Protein AF-A0A8T3NFG3-F1 (afdb_monomer_lite)

Structure (mmCIF, N/CA/C/O backbone):
data_AF-A0A8T3NFG3-F1
#
_entry.id   AF-A0A8T3NFG3-F1
#
loop_
_atom_site.group_PDB
_atom_site.id
_atom_site.type_symbol
_atom_site.label_atom_id
_atom_site.label_alt_id
_atom_site.label_comp_id
_atom_site.label_asym_id
_atom_site.label_entity_id
_atom_site.label_seq_id
_atom_site.pdbx_PDB_ins_code
_atom_site.Cartn_x
_atom_site.Cartn_y
_atom_site.Cartn_z
_atom_site.occupancy
_atom_site.B_iso_or_equiv
_atom_site.auth_seq_id
_atom_site.auth_comp_id
_atom_site.auth_asym_id
_atom_site.auth_atom_id
_atom_site.pdbx_PDB_model_num
ATOM 1 N N . MET A 1 1 ? -16.858 25.024 33.916 1.00 39.69 1 MET A N 1
ATOM 2 C CA . MET A 1 1 ? -17.290 23.916 33.036 1.00 39.69 1 MET A CA 1
ATOM 3 C C . MET A 1 1 ? -16.860 24.235 31.607 1.00 39.69 1 MET A C 1
ATOM 5 O O . MET A 1 1 ? -17.613 24.871 30.891 1.00 39.69 1 MET A O 1
ATOM 9 N N . ALA A 1 2 ? -15.629 23.900 31.213 1.00 44.00 2 ALA A N 1
ATOM 10 C CA . ALA A 1 2 ? -15.168 24.061 29.827 1.00 44.00 2 ALA A CA 1
ATOM 11 C C . ALA A 1 2 ? -13.999 23.102 29.562 1.00 44.00 2 ALA A C 1
ATOM 13 O O . ALA A 1 2 ? -12.847 23.504 29.441 1.00 44.00 2 ALA A O 1
ATOM 14 N N . GLN A 1 3 ? -14.309 21.808 29.537 1.00 49.03 3 GLN A N 1
ATOM 15 C CA . GLN A 1 3 ? -13.360 20.743 29.224 1.00 49.03 3 GLN A CA 1
ATOM 16 C C . GLN A 1 3 ? -14.030 19.765 28.258 1.00 49.03 3 GLN A C 1
ATOM 18 O O . GLN A 1 3 ? -14.327 18.640 28.625 1.00 49.03 3 GLN A O 1
ATOM 23 N N . VAL A 1 4 ? -14.374 20.231 27.051 1.00 49.91 4 VAL A N 1
ATOM 24 C CA . VAL A 1 4 ? -15.016 19.374 26.027 1.00 49.91 4 VAL A CA 1
ATOM 25 C C . VAL A 1 4 ? -14.463 19.614 24.608 1.00 49.91 4 VAL A C 1
ATOM 27 O O . VAL A 1 4 ? -14.823 18.915 23.677 1.00 49.91 4 VAL A O 1
ATOM 30 N N . ALA A 1 5 ? -13.527 20.549 24.405 1.00 45.12 5 ALA A N 1
ATOM 31 C CA . ALA A 1 5 ? -13.059 20.923 23.058 1.00 45.12 5 ALA A CA 1
ATOM 32 C C . ALA A 1 5 ? -11.574 20.609 22.777 1.00 45.12 5 ALA A C 1
ATOM 34 O O . ALA A 1 5 ? -10.971 21.233 21.903 1.00 45.12 5 ALA A O 1
ATOM 35 N N . ARG A 1 6 ? -10.946 19.697 23.537 1.00 43.69 6 ARG A N 1
ATOM 36 C CA . ARG A 1 6 ? -9.510 19.374 23.385 1.00 43.69 6 ARG A CA 1
ATOM 37 C C . ARG A 1 6 ? -9.183 18.005 22.774 1.00 43.69 6 ARG A C 1
ATOM 39 O O . ARG A 1 6 ? -8.030 17.836 22.399 1.00 43.69 6 ARG A O 1
ATOM 46 N N . ASP A 1 7 ? -10.1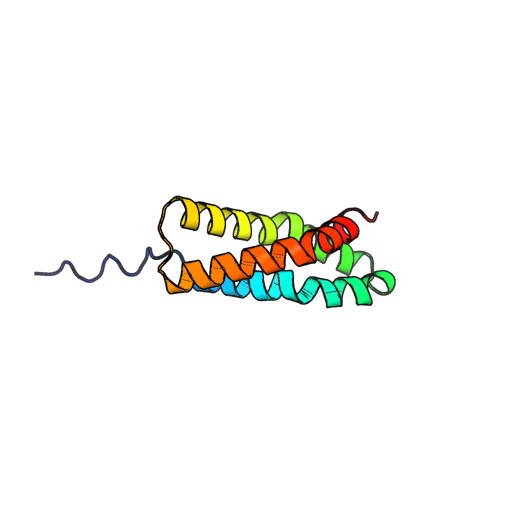51 17.111 22.561 1.00 46.84 7 ASP A N 1
ATOM 47 C CA . ASP A 1 7 ? -9.859 15.725 22.132 1.00 46.84 7 ASP A CA 1
ATOM 48 C C . ASP A 1 7 ? -10.175 15.367 20.669 1.00 46.84 7 ASP A C 1
ATOM 50 O O . ASP A 1 7 ? -9.882 14.261 20.237 1.00 46.84 7 ASP A O 1
ATOM 54 N N . LEU A 1 8 ? -10.668 16.298 19.847 1.00 46.06 8 LEU A N 1
ATOM 55 C CA . LEU A 1 8 ? -10.913 16.032 18.414 1.00 46.06 8 LEU A CA 1
ATOM 56 C C . LEU A 1 8 ? -9.681 16.242 17.509 1.00 46.06 8 LEU A C 1
ATOM 58 O O . LEU A 1 8 ? -9.779 16.096 16.299 1.00 46.06 8 LEU A O 1
ATOM 62 N N . ARG A 1 9 ? -8.512 16.608 18.058 1.00 48.03 9 ARG A N 1
ATOM 63 C CA . ARG A 1 9 ? -7.285 16.892 17.273 1.00 48.03 9 ARG A CA 1
ATOM 64 C C . ARG A 1 9 ? -6.262 15.751 17.249 1.00 48.03 9 ARG A C 1
ATOM 66 O O . ARG A 1 9 ? -5.139 15.966 16.804 1.00 48.03 9 ARG A O 1
ATOM 73 N N . ARG A 1 10 ? -6.590 14.574 17.787 1.00 49.75 10 ARG A N 1
ATOM 74 C CA . ARG A 1 10 ? -5.624 13.473 17.959 1.00 49.75 10 ARG A CA 1
ATOM 75 C C . ARG A 1 10 ? -6.180 12.089 17.641 1.00 49.75 10 ARG A C 1
ATOM 77 O O . ARG A 1 10 ? -5.598 11.104 18.083 1.00 49.75 10 ARG A O 1
ATOM 84 N N . GLN A 1 11 ? -7.264 11.986 16.878 1.00 54.66 11 GLN A N 1
ATOM 85 C CA . GLN A 1 11 ? -7.498 10.715 16.205 1.00 54.66 11 GLN A CA 1
ATOM 86 C C . GLN A 1 11 ? -6.522 10.640 15.028 1.00 54.66 11 GLN A C 1
ATOM 88 O O . GLN A 1 11 ? -6.524 11.557 14.203 1.00 54.66 11 GLN A O 1
ATOM 93 N N . PRO A 1 12 ? -5.630 9.633 14.979 1.00 60.34 12 PRO A N 1
ATOM 94 C CA . PRO A 1 12 ? -4.931 9.336 13.742 1.00 60.34 12 PRO A CA 1
ATOM 95 C C . PRO A 1 12 ? -5.980 9.159 12.647 1.00 60.34 12 PRO A C 1
ATOM 97 O O . PRO A 1 12 ? -7.004 8.516 12.884 1.00 60.34 12 PRO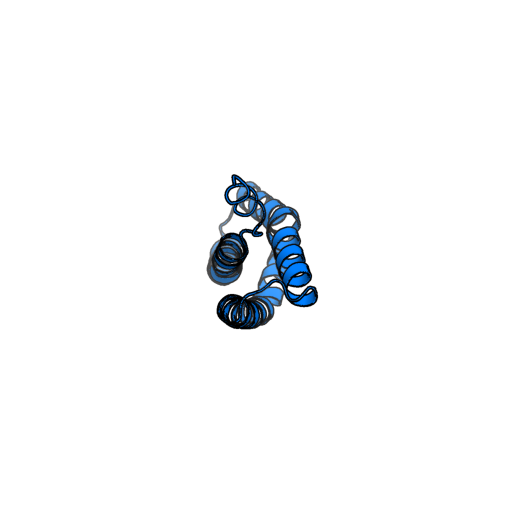 A O 1
ATOM 100 N N . ASP A 1 13 ? -5.757 9.765 11.484 1.00 85.38 13 ASP A N 1
ATOM 101 C CA . ASP A 1 13 ? -6.671 9.643 10.348 1.00 85.38 13 ASP A CA 1
ATOM 102 C C . ASP A 1 13 ? -6.476 8.263 9.697 1.00 85.38 13 ASP A C 1
ATOM 104 O O . ASP A 1 13 ? -5.914 8.116 8.614 1.00 85.38 13 ASP A O 1
ATOM 108 N N . VAL A 1 14 ? -6.825 7.220 10.455 1.00 91.19 14 VAL A N 1
ATOM 109 C CA . VAL A 1 14 ? -6.684 5.811 10.076 1.00 91.19 14 VAL A CA 1
ATOM 110 C C . VAL A 1 14 ? -7.420 5.562 8.765 1.00 91.19 14 VAL A C 1
ATOM 112 O O . VAL A 1 14 ? -6.877 4.888 7.896 1.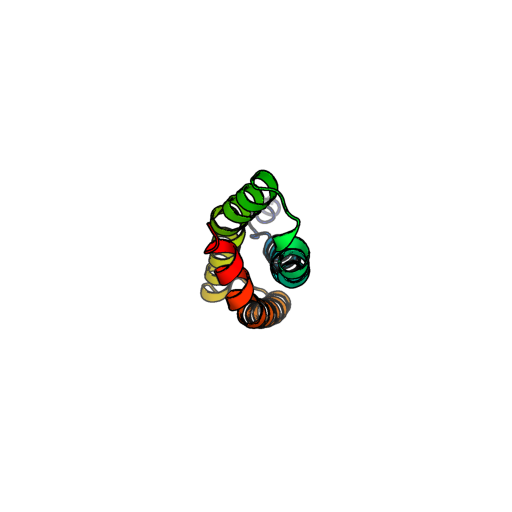00 91.19 14 VAL A O 1
ATOM 115 N N . ASP A 1 15 ? -8.598 6.165 8.596 1.00 92.50 15 ASP A N 1
ATOM 116 C CA . ASP A 1 15 ? -9.417 6.026 7.393 1.00 92.50 15 ASP A CA 1
ATOM 117 C C . ASP A 1 15 ? -8.703 6.614 6.172 1.00 92.50 15 ASP A C 1
ATOM 119 O O . ASP A 1 15 ? -8.578 5.936 5.157 1.00 92.50 15 ASP A O 1
ATOM 123 N N . TYR A 1 16 ? -8.111 7.809 6.283 1.00 92.50 16 TYR A N 1
ATOM 124 C CA . TYR A 1 16 ? -7.292 8.367 5.203 1.00 92.50 16 TYR A CA 1
ATOM 125 C C . TYR A 1 16 ? -6.103 7.471 4.829 1.00 92.50 16 TYR A C 1
ATOM 127 O O . TYR A 1 16 ? -5.777 7.326 3.648 1.00 92.50 16 TYR A O 1
ATOM 135 N N . HIS A 1 17 ? -5.436 6.866 5.815 1.00 94.94 17 HIS A N 1
ATOM 136 C CA . HIS A 1 17 ? -4.336 5.942 5.544 1.00 94.94 17 HIS A CA 1
ATOM 137 C C . HIS A 1 17 ? -4.821 4.649 4.878 1.00 94.94 17 HIS A C 1
ATOM 139 O O . HIS A 1 17 ? -4.181 4.200 3.930 1.00 94.94 17 HIS A O 1
ATOM 145 N N . LEU A 1 18 ? -5.938 4.074 5.327 1.00 96.38 18 LEU A N 1
ATOM 146 C CA . LEU A 1 18 ? -6.551 2.904 4.694 1.00 96.38 18 LEU A CA 1
ATOM 147 C C . LEU A 1 18 ? -6.940 3.219 3.244 1.00 96.38 18 LEU A C 1
ATOM 149 O O . LEU A 1 18 ? -6.516 2.511 2.334 1.00 96.38 18 LEU A O 1
ATOM 153 N N . ASP A 1 19 ? -7.646 4.325 3.010 1.00 96.50 19 ASP A N 1
ATOM 154 C CA . ASP A 1 19 ? -8.091 4.757 1.681 1.00 96.50 19 ASP A CA 1
ATOM 155 C C . ASP A 1 19 ? -6.933 5.027 0.717 1.00 96.50 19 ASP A C 1
ATOM 157 O O . ASP A 1 19 ? -7.043 4.777 -0.489 1.00 96.50 19 ASP A O 1
ATOM 161 N N . TYR A 1 20 ? -5.835 5.599 1.219 1.00 96.00 20 TYR A N 1
ATOM 162 C CA . TYR A 1 20 ? -4.620 5.772 0.429 1.00 96.00 20 TYR A CA 1
ATOM 163 C C . TYR A 1 20 ? -4.059 4.409 0.023 1.00 96.00 20 TYR A C 1
ATOM 165 O O . TYR A 1 20 ? -3.782 4.186 -1.153 1.00 96.00 20 TYR A O 1
ATOM 173 N N . GLN A 1 21 ? -3.946 3.480 0.974 1.00 97.62 21 GLN A N 1
ATOM 174 C CA . GLN A 1 21 ? -3.332 2.185 0.711 1.00 97.62 21 GLN A CA 1
ATOM 175 C C . GLN A 1 21 ? -4.171 1.287 -0.184 1.00 97.62 21 GLN A C 1
ATOM 177 O O . GLN A 1 21 ? -3.612 0.631 -1.056 1.00 97.62 21 GLN A O 1
ATOM 182 N N . PHE A 1 22 ? -5.494 1.297 -0.057 1.00 98.31 22 PHE A N 1
ATOM 183 C CA . PHE A 1 22 ? -6.350 0.584 -1.002 1.00 98.31 22 PHE A CA 1
ATOM 184 C C . PHE A 1 22 ? -6.165 1.087 -2.434 1.00 98.31 22 PHE A C 1
ATOM 186 O O . PHE A 1 22 ? -6.103 0.284 -3.362 1.00 98.31 22 PHE A O 1
ATOM 193 N N . ARG A 1 23 ? -6.021 2.404 -2.620 1.00 97.69 23 ARG A N 1
ATOM 194 C CA . ARG A 1 23 ? -5.758 2.990 -3.940 1.00 97.69 23 ARG A CA 1
ATOM 195 C C . ARG A 1 23 ? -4.368 2.643 -4.464 1.00 97.69 23 ARG A C 1
ATOM 197 O O . ARG A 1 23 ? -4.263 2.234 -5.614 1.00 97.69 23 ARG A O 1
ATOM 204 N N . ALA A 1 24 ? -3.334 2.777 -3.636 1.00 97.19 24 ALA A N 1
ATOM 205 C CA . ALA A 1 24 ? -1.955 2.494 -4.029 1.00 97.19 24 ALA A CA 1
ATOM 206 C C . ALA A 1 24 ? -1.744 1.005 -4.345 1.00 97.19 24 ALA A C 1
ATOM 208 O O . ALA A 1 24 ? -1.238 0.648 -5.400 1.00 97.19 24 ALA A O 1
ATOM 209 N N . TRP A 1 25 ? -2.184 0.103 -3.469 1.00 97.94 25 TRP A N 1
ATOM 210 C CA . TRP A 1 25 ? -2.035 -1.334 -3.705 1.00 97.94 25 TRP A CA 1
ATOM 211 C C . TRP A 1 25 ? -2.966 -1.845 -4.807 1.00 97.94 25 TRP A C 1
ATOM 213 O O . TRP A 1 25 ? -2.583 -2.738 -5.560 1.00 97.94 25 TRP A O 1
ATOM 223 N N . GLY A 1 26 ? -4.154 -1.253 -4.950 1.00 97.62 26 GLY A N 1
ATOM 224 C CA . GLY A 1 26 ? -5.097 -1.582 -6.018 1.00 97.62 26 GLY A CA 1
ATOM 225 C C . GLY A 1 26 ? -4.669 -1.109 -7.411 1.00 97.62 26 GLY A C 1
ATOM 226 O O . GLY A 1 26 ? -5.176 -1.640 -8.396 1.00 97.62 26 GLY A O 1
ATOM 227 N N . SER A 1 27 ? -3.738 -0.155 -7.522 1.00 96.94 27 SER A N 1
ATOM 228 C CA . SER A 1 27 ? -3.220 0.323 -8.813 1.00 96.94 27 SER A CA 1
ATOM 229 C C . SER A 1 27 ? -2.024 -0.479 -9.335 1.00 96.94 27 SER A C 1
ATOM 231 O O . SER A 1 27 ? -1.652 -0.320 -10.495 1.00 96.94 27 SER A O 1
ATOM 233 N N . ILE A 1 28 ? -1.444 -1.386 -8.536 1.00 97.56 28 ILE A N 1
ATOM 234 C CA . ILE A 1 28 ? -0.303 -2.218 -8.957 1.00 97.56 28 ILE A CA 1
ATOM 235 C C . ILE A 1 28 ? -0.549 -2.976 -10.271 1.00 97.56 28 ILE A C 1
ATOM 237 O O . ILE A 1 28 ? 0.362 -2.987 -11.101 1.00 97.56 28 ILE A O 1
ATOM 241 N N . PRO A 1 29 ? -1.725 -3.587 -10.524 1.00 97.81 29 PRO A N 1
ATOM 242 C CA . PRO A 1 29 ? -1.990 -4.220 -11.814 1.00 97.81 29 PRO A CA 1
ATOM 243 C C . PRO A 1 29 ? -1.883 -3.242 -12.990 1.00 97.81 29 PRO A C 1
ATOM 245 O O . PRO A 1 29 ? -1.249 -3.565 -13.988 1.00 97.81 29 PRO A O 1
ATOM 248 N N . GLU A 1 30 ? -2.413 -2.023 -12.847 1.00 96.88 30 GLU A N 1
ATOM 249 C CA . GLU A 1 30 ? -2.314 -0.993 -13.887 1.00 96.88 30 GLU A CA 1
ATOM 250 C C . GLU A 1 30 ? -0.855 -0.587 -14.130 1.00 96.88 30 GLU A C 1
ATOM 252 O O . GLU A 1 30 ? -0.423 -0.507 -15.280 1.00 96.88 30 GLU A O 1
ATOM 257 N N . TYR A 1 31 ? -0.081 -0.366 -13.063 1.00 96.31 31 TYR A N 1
ATOM 258 C CA . TYR A 1 31 ? 1.348 -0.081 -13.196 1.00 96.31 31 TYR A CA 1
ATOM 259 C C . TYR A 1 31 ? 2.087 -1.227 -13.872 1.00 96.31 31 TYR A C 1
ATOM 261 O O . TYR A 1 31 ? 2.912 -0.968 -14.735 1.00 96.31 31 TYR A O 1
ATOM 269 N N . THR A 1 32 ? 1.762 -2.475 -13.535 1.00 96.81 32 THR A N 1
ATOM 270 C CA . THR A 1 32 ? 2.374 -3.663 -14.146 1.00 96.81 32 THR A CA 1
ATOM 271 C C . THR A 1 32 ? 2.104 -3.711 -15.650 1.00 96.81 32 THR A C 1
ATOM 273 O O . THR A 1 32 ? 3.030 -3.932 -16.428 1.00 96.81 32 THR A O 1
ATOM 276 N N . ASP A 1 33 ? 0.863 -3.449 -16.066 1.00 97.38 33 ASP A N 1
ATOM 277 C CA . ASP A 1 33 ? 0.473 -3.452 -17.479 1.00 97.38 33 ASP A CA 1
ATOM 278 C C . ASP A 1 33 ? 1.147 -2.316 -18.264 1.00 97.38 33 ASP A C 1
ATOM 280 O O . ASP A 1 33 ? 1.559 -2.501 -19.409 1.00 97.38 33 ASP A O 1
ATOM 284 N N . ARG A 1 34 ? 1.282 -1.137 -17.646 1.00 96.69 34 ARG A N 1
ATOM 285 C CA . ARG A 1 34 ? 1.831 0.069 -18.288 1.00 96.69 34 ARG A CA 1
ATOM 286 C C . ARG A 1 34 ? 3.350 0.185 -18.180 1.00 96.69 34 ARG A C 1
ATOM 288 O O . ARG A 1 34 ? 3.943 0.965 -18.922 1.00 96.69 34 ARG A O 1
ATOM 295 N N . TRP A 1 35 ? 3.988 -0.582 -17.298 1.00 96.44 35 TRP A N 1
ATOM 296 C CA . TRP A 1 35 ? 5.417 -0.475 -16.991 1.00 96.44 35 TRP A CA 1
ATOM 297 C C . TRP A 1 35 ? 6.348 -0.488 -18.214 1.00 96.44 35 TRP A C 1
ATOM 299 O O . TRP A 1 35 ? 7.294 0.304 -18.239 1.00 96.44 35 TRP A O 1
ATOM 309 N N . PRO A 1 36 ? 6.118 -1.322 -19.252 1.00 96.12 36 PRO A N 1
ATOM 310 C CA . PRO A 1 36 ? 6.978 -1.333 -20.439 1.00 96.12 36 PRO A CA 1
ATOM 311 C C . PRO A 1 36 ? 6.910 -0.043 -21.267 1.00 96.12 36 PRO A C 1
ATOM 313 O O . PRO A 1 36 ? 7.827 0.239 -22.035 1.00 96.12 36 PRO A O 1
ATOM 316 N N . GLU A 1 37 ? 5.822 0.718 -21.131 1.00 96.69 37 GLU A N 1
ATOM 317 C CA . GLU A 1 37 ? 5.549 1.947 -21.883 1.00 96.69 37 GLU A CA 1
ATOM 318 C C . GLU A 1 37 ? 5.890 3.214 -21.087 1.00 96.69 37 GLU A C 1
ATOM 320 O O . GLU A 1 37 ? 5.984 4.296 -21.666 1.00 96.69 37 GLU A O 1
ATOM 325 N N . MET A 1 38 ? 6.069 3.088 -19.769 1.00 96.62 38 MET A N 1
ATOM 326 C CA . MET A 1 38 ? 6.435 4.194 -18.888 1.00 96.62 38 MET A CA 1
ATOM 327 C C . MET A 1 38 ? 7.857 4.672 -19.171 1.00 96.62 38 MET A C 1
ATOM 329 O O . MET A 1 38 ? 8.783 3.872 -19.347 1.00 96.62 38 MET A O 1
ATOM 333 N N . ASP A 1 39 ? 8.034 5.991 -19.174 1.00 96.69 39 ASP A N 1
ATOM 334 C CA . ASP A 1 39 ? 9.359 6.580 -19.277 1.00 96.69 39 ASP A CA 1
ATOM 335 C C . ASP A 1 39 ? 10.126 6.491 -17.943 1.00 96.69 39 ASP A C 1
ATOM 337 O O . ASP A 1 39 ? 9.604 6.081 -16.903 1.00 96.69 39 ASP A O 1
ATOM 341 N N . ALA A 1 40 ? 11.409 6.850 -17.975 1.00 95.19 40 ALA A N 1
ATOM 342 C CA . ALA A 1 40 ? 12.265 6.775 -16.795 1.00 95.19 40 ALA A CA 1
ATOM 343 C C . ALA A 1 40 ? 11.829 7.728 -15.667 1.00 95.19 40 ALA A C 1
ATOM 345 O O . ALA A 1 40 ? 12.088 7.441 -14.502 1.00 95.19 40 ALA A O 1
ATOM 346 N N . ILE A 1 41 ? 11.179 8.852 -15.993 1.00 95.50 41 ILE A N 1
ATOM 347 C CA . ILE A 1 41 ? 10.703 9.811 -14.990 1.00 95.50 41 ILE A CA 1
ATOM 348 C C . ILE A 1 41 ? 9.507 9.209 -14.257 1.00 95.50 41 ILE A C 1
ATOM 350 O O . ILE A 1 41 ? 9.474 9.235 -13.030 1.00 95.50 41 ILE A O 1
ATOM 354 N N . ASP A 1 42 ? 8.561 8.624 -14.986 1.00 95.62 42 ASP A N 1
ATOM 355 C CA . ASP A 1 42 ? 7.389 7.976 -14.403 1.00 95.62 42 ASP A CA 1
ATOM 356 C C . ASP A 1 42 ? 7.781 6.787 -13.507 1.00 95.62 42 ASP A C 1
ATOM 358 O O . ASP A 1 42 ? 7.221 6.616 -12.420 1.00 95.62 42 ASP A O 1
ATOM 362 N N . LYS A 1 43 ? 8.779 5.990 -13.918 1.00 96.19 43 LYS A N 1
ATOM 363 C CA . LYS A 1 43 ? 9.317 4.887 -13.100 1.00 96.19 43 LYS A CA 1
ATOM 364 C C . LYS A 1 43 ? 10.031 5.381 -11.839 1.00 96.19 43 LYS A C 1
ATOM 366 O O . LYS A 1 43 ? 9.838 4.807 -10.769 1.00 96.19 43 LYS A O 1
ATOM 371 N N . GLU A 1 44 ? 10.796 6.468 -11.936 1.00 94.50 44 GLU A N 1
ATOM 372 C CA . GLU A 1 44 ? 11.437 7.099 -10.775 1.00 94.50 44 GLU A CA 1
ATOM 373 C C . GLU A 1 44 ? 10.393 7.661 -9.798 1.00 94.50 44 GLU A C 1
ATOM 375 O O . GLU A 1 44 ? 10.504 7.472 -8.588 1.00 94.50 44 GLU A O 1
ATOM 380 N N . VAL A 1 45 ? 9.336 8.304 -10.305 1.00 94.62 45 VAL A N 1
ATOM 381 C CA . VAL A 1 45 ? 8.224 8.790 -9.473 1.00 94.62 45 VAL A CA 1
ATOM 382 C C . VAL A 1 45 ? 7.554 7.632 -8.737 1.00 94.62 45 VAL A C 1
ATOM 384 O O . VAL A 1 45 ? 7.334 7.739 -7.529 1.00 94.62 45 VAL A O 1
ATOM 387 N N . PHE A 1 46 ? 7.289 6.516 -9.426 1.00 95.19 46 PHE A N 1
ATOM 388 C CA . PHE A 1 46 ? 6.772 5.305 -8.791 1.00 95.19 46 PHE A CA 1
ATOM 389 C C . PHE A 1 46 ? 7.711 4.810 -7.683 1.00 95.19 46 PHE A C 1
ATOM 391 O O . PHE A 1 46 ? 7.259 4.580 -6.562 1.00 95.19 46 PHE A O 1
ATOM 398 N N . HIS A 1 47 ? 9.016 4.706 -7.953 1.00 95.06 47 HIS A N 1
ATOM 399 C CA . HIS A 1 47 ? 10.000 4.255 -6.968 1.00 95.06 47 HIS A CA 1
ATOM 400 C C . HIS A 1 47 ? 10.007 5.139 -5.711 1.00 95.06 47 HIS A C 1
ATOM 402 O O . HIS A 1 47 ? 9.903 4.636 -4.589 1.00 95.06 47 HIS A O 1
ATOM 408 N N . LEU A 1 48 ? 10.076 6.462 -5.890 1.00 93.06 48 LEU A N 1
ATOM 409 C CA . LEU A 1 48 ? 10.092 7.429 -4.791 1.00 93.06 48 LEU A CA 1
ATOM 410 C C . LEU A 1 48 ? 8.801 7.395 -3.966 1.00 93.06 48 LEU A C 1
ATOM 412 O O . LEU A 1 48 ? 8.851 7.479 -2.735 1.00 93.06 48 LEU A O 1
ATOM 416 N N . GLU A 1 49 ? 7.646 7.269 -4.621 1.00 93.62 49 GLU A N 1
ATOM 417 C CA . GLU A 1 49 ? 6.368 7.156 -3.924 1.00 93.62 49 GLU A CA 1
ATOM 418 C C . GLU A 1 49 ? 6.283 5.847 -3.127 1.00 93.62 49 GLU A C 1
ATOM 420 O O . GLU A 1 49 ? 5.897 5.875 -1.955 1.00 93.62 49 GLU A O 1
ATOM 425 N N . TRP A 1 50 ? 6.702 4.719 -3.707 1.00 93.94 50 TRP A N 1
ATOM 426 C CA . TRP A 1 50 ? 6.563 3.412 -3.069 1.00 93.94 50 TRP A CA 1
ATOM 427 C C . TRP A 1 50 ? 7.509 3.206 -1.888 1.00 93.94 50 TRP A C 1
ATOM 429 O O . TRP A 1 50 ? 7.044 2.861 -0.800 1.00 93.94 50 TRP A O 1
ATOM 439 N N . VAL A 1 51 ? 8.803 3.479 -2.070 1.00 91.06 51 VAL A N 1
ATOM 440 C CA . VAL A 1 51 ? 9.829 3.290 -1.027 1.00 91.06 51 VAL A CA 1
ATOM 441 C C . VAL A 1 51 ? 9.718 4.353 0.074 1.00 91.06 51 VAL A C 1
ATOM 443 O O . VAL A 1 51 ? 10.079 4.121 1.225 1.00 91.06 51 VAL A O 1
ATOM 446 N N . GLY A 1 52 ? 9.205 5.544 -0.248 1.00 87.62 52 GLY A N 1
ATOM 447 C CA . GLY A 1 52 ? 9.068 6.633 0.719 1.00 87.62 52 GLY A CA 1
ATOM 448 C C . GLY A 1 52 ? 7.705 6.678 1.406 1.00 87.62 52 GLY A C 1
ATOM 449 O O . GLY A 1 52 ? 7.592 6.584 2.630 1.00 87.62 52 GLY A O 1
ATOM 450 N N . ILE A 1 53 ? 6.654 6.909 0.620 1.00 91.00 53 ILE A N 1
ATOM 451 C CA . ILE A 1 53 ? 5.334 7.301 1.127 1.00 91.00 53 ILE A CA 1
ATOM 452 C C . ILE A 1 53 ? 4.486 6.065 1.423 1.00 91.00 53 ILE A C 1
ATOM 454 O O . ILE A 1 53 ? 3.921 5.957 2.517 1.00 91.00 53 ILE A O 1
ATOM 458 N N . THR A 1 54 ? 4.401 5.136 0.472 1.00 93.62 54 THR A N 1
ATOM 459 C CA . THR A 1 54 ? 3.541 3.951 0.565 1.00 93.62 54 THR A CA 1
ATOM 460 C C . THR A 1 54 ? 3.983 3.025 1.692 1.00 93.62 54 THR A C 1
ATOM 462 O O . THR A 1 54 ? 3.154 2.649 2.524 1.00 93.62 54 THR A O 1
ATOM 465 N N . GLU A 1 55 ? 5.275 2.712 1.802 1.00 92.62 55 GLU A N 1
ATOM 466 C CA . GLU A 1 55 ? 5.793 1.881 2.899 1.00 92.62 55 GLU A CA 1
ATOM 467 C C . GLU A 1 55 ? 5.590 2.533 4.273 1.00 92.62 55 GLU A C 1
ATOM 469 O O . GLU A 1 55 ? 4.970 1.935 5.155 1.00 92.62 55 GLU A O 1
ATOM 474 N N . SER A 1 56 ? 5.988 3.800 4.436 1.00 93.75 56 SER A N 1
ATOM 475 C CA . SER A 1 56 ? 5.844 4.538 5.702 1.00 93.75 56 SER A CA 1
ATOM 476 C C . SER A 1 56 ? 4.394 4.582 6.203 1.00 93.75 56 SER A C 1
ATOM 478 O O . SER A 1 56 ? 4.107 4.420 7.397 1.00 93.75 56 SER A O 1
ATOM 480 N N . ARG A 1 57 ? 3.434 4.752 5.286 1.00 94.31 57 ARG A N 1
ATOM 481 C CA . ARG A 1 57 ? 2.005 4.736 5.621 1.00 94.31 57 ARG A CA 1
ATOM 482 C C . ARG A 1 57 ? 1.515 3.349 6.021 1.00 94.31 57 ARG A C 1
ATOM 484 O O . ARG A 1 57 ? 0.633 3.269 6.877 1.00 94.31 57 ARG A O 1
ATOM 491 N N . LEU A 1 58 ? 2.061 2.280 5.436 1.00 95.25 58 LEU A N 1
ATOM 492 C CA . LEU A 1 58 ? 1.695 0.901 5.771 1.00 95.25 58 LEU A CA 1
ATOM 493 C C . LEU A 1 58 ? 2.199 0.548 7.169 1.00 95.25 58 LEU A C 1
ATOM 495 O O . LEU A 1 58 ? 1.433 0.059 7.997 1.00 95.25 58 LEU A O 1
ATOM 499 N N . GLU A 1 59 ? 3.450 0.895 7.465 1.00 95.38 59 GLU A N 1
ATOM 500 C CA . GLU A 1 59 ? 4.043 0.736 8.794 1.00 95.38 59 GLU A CA 1
ATOM 501 C C . GLU A 1 59 ? 3.279 1.527 9.859 1.00 95.38 59 GLU A C 1
ATOM 503 O O . GLU A 1 59 ? 3.133 1.095 11.004 1.00 95.38 59 GLU A O 1
ATOM 508 N N . GLN A 1 60 ? 2.779 2.715 9.512 1.00 94.75 60 GLN A N 1
ATOM 509 C CA . GLN A 1 60 ? 1.968 3.507 10.429 1.00 94.75 60 GLN A CA 1
ATOM 510 C C . GLN A 1 60 ? 0.625 2.830 10.754 1.00 94.75 60 GLN A C 1
ATOM 512 O O . GLN A 1 60 ? 0.237 2.816 11.926 1.00 94.75 60 GLN A O 1
ATOM 517 N N . LEU A 1 61 ? -0.051 2.239 9.759 1.00 95.81 61 LEU A N 1
ATOM 518 C CA . LEU A 1 61 ? -1.271 1.450 9.973 1.00 95.81 61 LEU A CA 1
ATOM 519 C C . LEU A 1 61 ? -0.999 0.218 10.837 1.00 95.81 61 LEU A C 1
ATOM 521 O O . LEU A 1 61 ? -1.736 -0.027 11.791 1.00 95.81 61 LEU A O 1
ATOM 525 N N . GLN A 1 62 ? 0.091 -0.503 10.561 1.00 96.62 62 GLN A N 1
ATOM 526 C CA . GLN A 1 62 ? 0.501 -1.654 11.363 1.00 96.62 62 GLN A CA 1
ATOM 527 C C . GLN A 1 62 ? 0.733 -1.260 12.826 1.00 96.62 62 GLN A C 1
ATOM 529 O O . GLN A 1 62 ? 0.187 -1.890 13.730 1.00 96.62 62 GLN A O 1
ATOM 534 N N . ARG A 1 63 ? 1.462 -0.164 13.074 1.00 96.31 63 ARG A N 1
ATOM 535 C CA . ARG A 1 63 ? 1.695 0.341 14.436 1.00 96.31 63 ARG A CA 1
ATOM 536 C C . ARG A 1 63 ? 0.397 0.683 15.162 1.00 96.31 63 ARG A C 1
ATOM 538 O O . ARG A 1 63 ? 0.279 0.408 16.353 1.00 96.31 63 ARG A O 1
ATOM 545 N N . TRP A 1 64 ? -0.579 1.28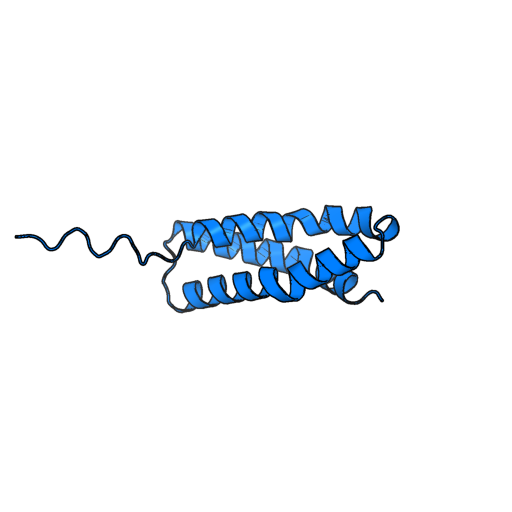1 14.479 1.00 95.19 64 TRP A N 1
ATOM 546 C CA . TRP A 1 64 ? -1.884 1.553 15.086 1.00 95.19 64 TRP A CA 1
ATOM 547 C C . TRP A 1 64 ? -2.668 0.264 15.367 1.00 95.19 64 TRP A C 1
ATOM 549 O O . TRP A 1 64 ? -3.296 0.165 16.423 1.00 95.19 64 TRP A O 1
ATOM 559 N N . ALA A 1 65 ? -2.596 -0.733 14.479 1.00 95.38 65 ALA A N 1
ATOM 560 C CA . ALA A 1 65 ? -3.237 -2.035 14.662 1.00 95.38 65 ALA A CA 1
ATOM 561 C C . ALA A 1 65 ? -2.663 -2.792 15.869 1.00 95.38 65 ALA A C 1
ATOM 563 O O . ALA A 1 65 ? -3.422 -3.292 16.699 1.00 95.38 65 ALA A O 1
ATOM 564 N N . GLU A 1 66 ? -1.337 -2.807 16.013 1.00 95.94 66 GLU A N 1
ATOM 565 C CA . GLU A 1 66 ? -0.627 -3.422 17.143 1.00 95.94 66 GLU A CA 1
ATOM 566 C C . GLU A 1 66 ? -0.931 -2.732 18.479 1.00 95.94 66 GLU A C 1
ATOM 568 O O . GLU A 1 66 ? -1.016 -3.386 19.516 1.00 95.94 66 GLU A O 1
ATOM 573 N N . GLN A 1 67 ? -1.148 -1.414 18.461 1.00 94.62 67 GLN A N 1
ATOM 574 C CA . GLN A 1 67 ? -1.534 -0.635 19.642 1.00 94.62 67 GLN A CA 1
ATOM 575 C C . GLN A 1 67 ? -3.030 -0.745 19.984 1.00 94.62 67 GLN A C 1
ATOM 577 O O . GLN A 1 67 ? -3.467 -0.166 20.978 1.00 94.62 67 GLN A O 1
ATOM 582 N N . GLY A 1 68 ? -3.826 -1.455 19.175 1.00 94.19 68 GLY A N 1
ATOM 583 C CA . GLY A 1 68 ? -5.272 -1.569 19.373 1.00 94.19 68 GLY A CA 1
ATOM 584 C C . GLY A 1 68 ? -6.023 -0.250 19.169 1.00 94.19 68 GLY A C 1
ATOM 585 O O . GLY A 1 68 ? -7.071 -0.044 19.776 1.00 94.19 68 GLY A O 1
ATOM 586 N N . LEU A 1 69 ? -5.483 0.658 18.347 1.00 92.81 69 LEU A N 1
ATOM 587 C CA . LEU A 1 69 ? -6.068 1.981 18.087 1.00 92.81 69 LEU A CA 1
ATOM 588 C C . LEU A 1 69 ? -7.123 1.976 16.971 1.00 92.81 69 LEU A C 1
ATOM 590 O O . LEU A 1 69 ? -7.771 2.996 16.745 1.00 92.81 69 LEU A O 1
ATOM 594 N N . LEU A 1 70 ? -7.292 0.849 16.278 1.00 93.38 70 LEU A N 1
ATOM 595 C CA . LEU A 1 70 ? -8.295 0.678 15.230 1.00 93.38 70 LEU A CA 1
ATOM 596 C C . LEU A 1 70 ? -9.648 0.368 15.868 1.00 93.38 70 LEU A C 1
ATOM 598 O O . LEU A 1 70 ? -9.762 -0.485 16.750 1.00 93.38 70 LEU A O 1
ATOM 602 N N . THR A 1 71 ? -10.692 1.025 15.375 1.00 94.12 71 THR A N 1
ATOM 603 C CA . THR A 1 71 ? -12.070 0.584 15.619 1.00 94.12 71 THR A CA 1
ATOM 604 C C . THR A 1 71 ? -12.317 -0.789 14.974 1.00 94.12 71 THR A C 1
ATOM 606 O O . THR A 1 71 ? -11.564 -1.179 14.080 1.00 94.12 71 THR A O 1
ATOM 609 N N . PRO A 1 72 ? -13.375 -1.529 15.360 1.00 95.69 72 PRO A N 1
ATOM 610 C CA . PRO A 1 72 ? -13.692 -2.815 14.734 1.00 95.69 72 PRO A CA 1
ATOM 611 C C . PRO A 1 72 ? -13.799 -2.737 13.204 1.00 95.69 72 PRO A C 1
ATOM 613 O O . PRO A 1 72 ? -13.160 -3.513 12.510 1.00 95.69 72 PRO A O 1
ATOM 616 N N . THR A 1 73 ? -14.493 -1.728 12.672 1.00 95.06 73 THR A N 1
ATOM 617 C CA . THR A 1 73 ? -14.626 -1.531 11.218 1.00 95.06 73 THR A CA 1
ATOM 618 C C . THR A 1 73 ? -13.290 -1.218 10.542 1.00 95.06 73 THR A C 1
ATOM 620 O O . THR A 1 73 ? -12.984 -1.765 9.490 1.00 95.06 73 THR A O 1
ATOM 623 N N . GLN A 1 74 ? -12.451 -0.378 11.156 1.00 95.25 74 GLN A N 1
ATOM 624 C CA . GLN A 1 74 ? -11.105 -0.107 10.636 1.00 95.25 74 GLN A CA 1
ATOM 625 C C . GLN A 1 74 ? -10.212 -1.343 10.680 1.00 95.25 74 GLN A C 1
ATOM 627 O O . GLN A 1 74 ? -9.332 -1.489 9.838 1.00 95.25 74 GLN A O 1
ATOM 632 N N . ARG A 1 75 ? -10.417 -2.221 11.666 1.00 97.12 75 ARG A N 1
ATOM 633 C CA . ARG A 1 75 ? -9.700 -3.486 11.759 1.00 97.12 75 ARG A CA 1
ATOM 634 C C . ARG A 1 75 ? -10.099 -4.429 10.631 1.00 97.12 75 ARG A C 1
ATOM 636 O O . ARG A 1 75 ? -9.202 -4.967 9.994 1.00 97.12 75 ARG A O 1
ATOM 643 N N . ASP A 1 76 ? -11.390 -4.549 10.343 1.00 97.69 76 ASP A N 1
ATOM 644 C CA . ASP A 1 76 ? -11.875 -5.352 9.217 1.00 97.69 76 ASP A CA 1
ATOM 645 C C . ASP A 1 76 ? -11.271 -4.849 7.891 1.00 97.69 76 ASP A C 1
ATOM 647 O O . ASP A 1 76 ? -10.666 -5.620 7.148 1.00 97.69 76 ASP A O 1
ATOM 651 N N . HIS A 1 77 ? -11.306 -3.533 7.645 1.00 97.56 77 HIS A N 1
ATOM 652 C CA . HIS A 1 77 ? -10.671 -2.925 6.468 1.00 97.56 77 HIS A CA 1
ATOM 653 C C . HIS A 1 77 ? -9.145 -3.099 6.445 1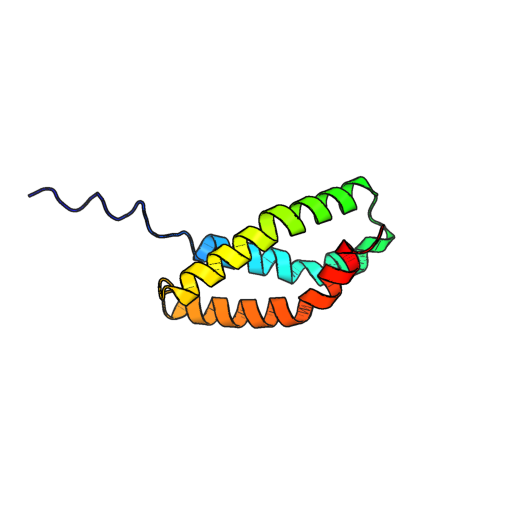.00 97.56 77 HIS A C 1
ATOM 655 O O . HIS A 1 77 ? -8.551 -3.281 5.386 1.00 97.56 77 HIS A O 1
ATOM 661 N N . TYR A 1 78 ? -8.474 -3.031 7.597 1.00 98.06 78 TYR A N 1
ATOM 662 C CA . TYR A 1 78 ? -7.037 -3.281 7.668 1.00 98.06 78 TYR A CA 1
ATOM 663 C C . TYR A 1 78 ? -6.706 -4.732 7.302 1.00 98.06 78 TYR A C 1
ATOM 665 O O . TYR A 1 78 ? -5.748 -4.968 6.569 1.00 98.06 78 TYR A O 1
ATOM 673 N N . ASP A 1 79 ? -7.504 -5.695 7.761 1.00 98.12 79 ASP A N 1
ATOM 674 C CA . ASP A 1 79 ? -7.310 -7.108 7.442 1.00 98.12 79 ASP A CA 1
ATOM 675 C C . ASP A 1 79 ? -7.569 -7.380 5.940 1.00 98.12 79 ASP A C 1
ATOM 677 O O . ASP A 1 79 ? -6.809 -8.122 5.312 1.00 98.12 79 ASP A O 1
ATOM 681 N N . GLU A 1 80 ? -8.557 -6.717 5.326 1.00 98.44 80 GLU A N 1
ATOM 682 C CA . GLU A 1 80 ? -8.758 -6.709 3.864 1.00 98.44 80 GLU A CA 1
ATOM 683 C C . GLU A 1 80 ? -7.557 -6.104 3.119 1.00 98.44 80 GLU A C 1
ATOM 685 O O . GLU A 1 80 ? -7.060 -6.681 2.147 1.00 98.44 80 GLU A O 1
ATOM 690 N N . LEU A 1 81 ? -7.032 -4.974 3.603 1.00 98.38 81 LEU A N 1
ATOM 691 C CA . LEU A 1 81 ? -5.841 -4.348 3.035 1.00 98.38 81 LEU A CA 1
ATOM 692 C C . LEU A 1 81 ? -4.630 -5.288 3.102 1.00 98.38 81 LEU A C 1
ATOM 694 O O . LEU A 1 81 ? -3.877 -5.372 2.136 1.00 9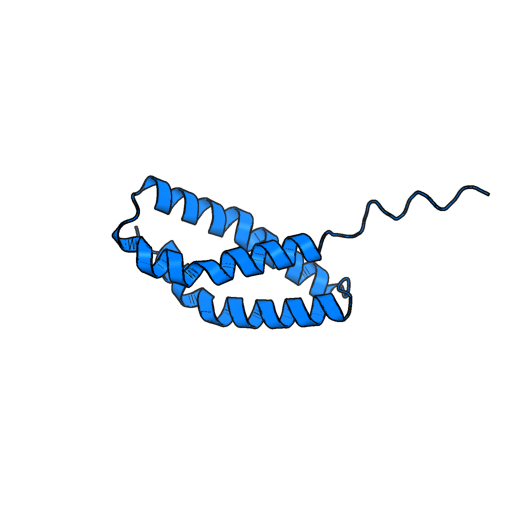8.38 81 LEU A O 1
ATOM 698 N N . GLN A 1 82 ? -4.432 -6.022 4.201 1.00 98.44 82 GLN A N 1
ATOM 699 C CA . GLN A 1 82 ? -3.326 -6.983 4.315 1.00 98.44 82 GLN A CA 1
ATOM 700 C C . GLN A 1 82 ? -3.404 -8.083 3.247 1.00 98.44 82 GLN A C 1
ATOM 702 O O . GLN A 1 82 ? -2.371 -8.483 2.707 1.00 98.44 82 GLN A O 1
ATOM 707 N N . GLN A 1 83 ? -4.609 -8.545 2.901 1.00 98.38 83 GLN A N 1
ATOM 708 C CA . GLN A 1 83 ? -4.799 -9.516 1.818 1.00 98.38 83 GLN A CA 1
ATOM 709 C C . GLN A 1 83 ? -4.437 -8.914 0.456 1.00 98.38 83 GLN A C 1
ATOM 711 O O . GLN A 1 83 ? -3.715 -9.545 -0.316 1.00 98.38 83 GLN A O 1
ATOM 716 N N . LEU A 1 84 ? -4.869 -7.677 0.190 1.00 98.25 84 LEU A N 1
ATOM 717 C CA . LEU A 1 84 ? -4.536 -6.955 -1.041 1.00 98.25 84 LEU A CA 1
ATOM 718 C C . LEU A 1 84 ? -3.021 -6.728 -1.178 1.00 98.25 84 LEU A C 1
ATOM 720 O O . LEU A 1 84 ? -2.439 -6.972 -2.235 1.00 98.25 84 LEU A O 1
ATOM 724 N N . VAL A 1 85 ? -2.363 -6.320 -0.089 1.00 97.88 85 VAL A N 1
ATOM 725 C CA . VAL A 1 85 ? -0.902 -6.170 -0.023 1.00 97.88 85 VAL A CA 1
ATOM 726 C C . VAL A 1 85 ? -0.225 -7.502 -0.321 1.00 97.88 85 VAL A C 1
ATOM 728 O O . VAL A 1 85 ? 0.670 -7.555 -1.155 1.00 97.88 85 VAL A O 1
ATOM 731 N N . ALA A 1 86 ? -0.643 -8.592 0.326 1.00 98.06 86 ALA A N 1
ATOM 732 C CA . ALA A 1 86 ? -0.057 -9.910 0.094 1.00 98.06 86 ALA A CA 1
ATOM 733 C C . ALA A 1 86 ? -0.220 -10.371 -1.365 1.00 98.06 86 ALA A C 1
ATOM 735 O O . ALA A 1 86 ? 0.695 -10.975 -1.923 1.00 98.06 86 ALA A O 1
ATOM 736 N N . GLN A 1 87 ? -1.354 -10.048 -1.992 1.00 98.12 87 GLN A N 1
ATOM 737 C CA . GLN A 1 87 ? -1.629 -10.359 -3.392 1.00 98.12 87 GLN A CA 1
ATOM 738 C C . GLN A 1 87 ? -0.717 -9.590 -4.360 1.00 98.12 87 GLN A C 1
ATOM 740 O O . GLN A 1 87 ? -0.253 -10.164 -5.345 1.00 98.12 87 GLN A O 1
ATOM 745 N N . HIS A 1 88 ? -0.464 -8.304 -4.105 1.00 97.69 88 HIS A N 1
ATOM 746 C CA . HIS A 1 88 ? 0.222 -7.420 -5.056 1.00 97.69 88 HIS A CA 1
ATOM 747 C C . HIS A 1 88 ? 1.693 -7.139 -4.736 1.00 97.69 88 HIS A C 1
ATOM 749 O O . HIS A 1 88 ? 2.423 -6.681 -5.614 1.00 97.69 88 HIS A O 1
ATOM 755 N N . ARG A 1 89 ? 2.163 -7.458 -3.527 1.00 96.44 89 ARG A N 1
ATOM 756 C CA . ARG A 1 89 ? 3.560 -7.276 -3.102 1.00 96.44 89 ARG A CA 1
ATOM 757 C C . ARG A 1 89 ? 4.586 -7.881 -4.063 1.00 96.44 89 ARG A C 1
ATOM 759 O O . ARG A 1 89 ? 5.501 -7.146 -4.418 1.00 96.44 89 ARG A O 1
ATOM 766 N N . PRO A 1 90 ? 4.439 -9.122 -4.566 1.00 97.56 90 PRO A N 1
ATOM 767 C CA . PRO A 1 90 ? 5.423 -9.674 -5.498 1.00 97.56 90 PRO A CA 1
ATOM 768 C C . PRO A 1 90 ? 5.547 -8.866 -6.797 1.00 97.56 90 PRO A C 1
ATOM 770 O O . PRO A 1 90 ? 6.647 -8.693 -7.312 1.00 97.56 90 PRO A O 1
ATOM 773 N N . ALA A 1 91 ? 4.428 -8.351 -7.318 1.00 97.00 91 ALA A N 1
ATOM 774 C CA . ALA A 1 91 ? 4.436 -7.511 -8.512 1.00 97.00 91 ALA A CA 1
ATOM 775 C C . ALA A 1 91 ? 5.077 -6.149 -8.216 1.00 97.00 91 ALA A C 1
ATOM 777 O O . ALA A 1 91 ? 5.958 -5.724 -8.953 1.00 97.00 91 ALA A O 1
ATOM 778 N N . ALA A 1 92 ? 4.712 -5.509 -7.102 1.00 96.25 92 ALA A N 1
ATOM 779 C CA . ALA A 1 92 ? 5.322 -4.248 -6.684 1.00 96.25 92 ALA A CA 1
ATOM 780 C C . ALA A 1 92 ? 6.849 -4.375 -6.507 1.00 96.25 92 ALA A C 1
ATOM 782 O O . ALA A 1 92 ? 7.596 -3.544 -7.013 1.00 96.25 92 ALA A O 1
ATOM 783 N N . GLU A 1 93 ? 7.325 -5.439 -5.855 1.00 95.88 93 GLU A N 1
ATOM 784 C CA . GLU A 1 93 ? 8.758 -5.704 -5.663 1.00 95.88 93 GLU A CA 1
ATOM 785 C C . GLU A 1 93 ? 9.495 -5.943 -6.990 1.00 95.88 93 GLU A C 1
ATOM 787 O O . GLU A 1 93 ? 10.636 -5.501 -7.143 1.00 95.88 93 GLU A O 1
ATOM 792 N N . ALA A 1 94 ? 8.851 -6.591 -7.967 1.00 95.94 94 ALA A N 1
ATOM 793 C CA . ALA A 1 94 ? 9.415 -6.770 -9.302 1.00 95.94 94 ALA A CA 1
ATOM 794 C C . ALA A 1 94 ? 9.590 -5.428 -10.033 1.00 95.94 94 ALA A C 1
ATOM 796 O O . ALA A 1 94 ? 10.659 -5.183 -10.586 1.00 95.94 94 ALA A O 1
ATOM 797 N N . LEU A 1 95 ? 8.584 -4.546 -9.973 1.00 95.31 95 LEU A N 1
ATOM 798 C CA . LEU A 1 95 ? 8.657 -3.201 -10.561 1.00 95.31 95 LEU A CA 1
ATOM 799 C C . LEU A 1 95 ? 9.759 -2.363 -9.894 1.00 95.31 95 LEU A C 1
ATOM 801 O O . LEU A 1 95 ? 10.540 -1.709 -10.575 1.00 95.31 95 LEU A O 1
ATOM 805 N N . LEU A 1 96 ? 9.876 -2.434 -8.565 1.00 94.00 96 LEU A N 1
ATOM 806 C CA . LEU A 1 96 ? 10.892 -1.700 -7.798 1.00 94.00 96 LEU A CA 1
ATOM 807 C C . LEU A 1 96 ? 12.327 -2.200 -8.012 1.00 94.00 96 LEU A C 1
ATOM 809 O O . LEU A 1 96 ? 13.270 -1.474 -7.700 1.00 94.00 96 LEU A O 1
ATOM 813 N N . SER A 1 97 ? 12.492 -3.431 -8.498 1.00 91.69 97 SER A N 1
ATOM 814 C CA . SER A 1 97 ? 13.800 -4.050 -8.731 1.00 91.69 97 SER A CA 1
ATOM 815 C C . SER A 1 97 ? 14.296 -3.894 -10.171 1.00 91.69 97 SER A C 1
ATOM 817 O O . SER A 1 97 ? 15.426 -4.293 -10.462 1.00 91.69 97 SER A O 1
ATOM 819 N N . GLU A 1 98 ? 13.471 -3.363 -11.080 1.00 81.06 98 GLU A N 1
ATOM 820 C CA . GLU A 1 98 ? 13.885 -3.105 -12.459 1.00 81.06 98 GLU A CA 1
ATOM 821 C C . GLU A 1 98 ? 14.782 -1.850 -12.546 1.00 81.06 98 GLU A C 1
ATOM 823 O O . GLU A 1 98 ? 14.417 -0.811 -11.994 1.00 81.06 98 GLU A O 1
ATOM 828 N N . PRO A 1 99 ? 15.952 -1.943 -13.212 1.00 59.34 99 PRO A N 1
ATOM 829 C CA . PRO A 1 99 ? 16.889 -0.832 -13.389 1.00 59.34 99 PRO A CA 1
ATOM 830 C C . PRO A 1 99 ? 16.507 0.154 -14.502 1.00 59.34 99 PRO A C 1
ATOM 832 O O . PRO A 1 99 ? 15.792 -0.241 -15.454 1.00 59.34 99 PRO A O 1
#

Secondary structure (DSSP, 8-state):
---SSSSTT-S--HHHHHHHHHHHHHTHHHHHHHTTT--HHHHHHHHHIIIIIIHHHHHHHHHHHHTT-S-HHHHHHHHHHHHHHHHHHHHHHHHHT--

Sequence (99 aa):
MAQVARDLRRQPDVDYHLDYQFRAWGSIPEYTDRWPEMDAIDKEVFHLEWVGITESRLEQLQRWAEQGLLTPTQRDHYDELQQLVAQHRPAAEALLSEP

Radius of gyration: 16.76 Å; chains: 1; bounding box: 34×34×55 Å

pLDDT: mean 89.32, std 16.05, range [39.69, 98.44]

Foldseek 3Di:
DDDDPDPPPDQDPLVVLLVVLCVLLVCLVVCLVCVVVDDPVRLVVLLCCVVPPNVVSLVVNVVCVVVVSDDPVSVVSNVVSVVSCVVRVVSSVVSNPDD